Protein AF-A0A8J6JVV8-F1 (afdb_monomer_lite)

Structure (mmCIF, N/CA/C/O backbone):
data_AF-A0A8J6JVV8-F1
#
_entry.id   AF-A0A8J6JVV8-F1
#
loop_
_atom_site.group_PDB
_atom_site.id
_atom_site.type_symbol
_atom_site.label_atom_id
_atom_site.label_alt_id
_atom_site.label_comp_id
_atom_site.label_asym_id
_atom_site.label_entity_id
_atom_site.label_seq_id
_atom_site.pdbx_PDB_ins_code
_atom_site.Cartn_x
_atom_site.Cartn_y
_atom_site.Cartn_z
_atom_site.occupancy
_atom_site.B_iso_or_equiv
_atom_site.auth_seq_id
_atom_site.auth_comp_id
_atom_site.auth_asym_id
_atom_site.auth_atom_id
_atom_site.pdbx_PDB_model_num
ATOM 1 N N . MET A 1 1 ? -15.673 11.334 34.052 1.00 40.97 1 MET A N 1
ATOM 2 C CA . MET A 1 1 ? -16.508 11.032 32.865 1.00 40.97 1 MET A CA 1
ATOM 3 C C . MET A 1 1 ? -16.010 11.870 31.682 1.00 40.97 1 MET A C 1
ATOM 5 O O . MET A 1 1 ? -16.555 12.925 31.421 1.00 40.97 1 MET A O 1
ATOM 9 N N . ALA A 1 2 ? -14.926 11.461 31.012 1.00 46.28 2 ALA A N 1
ATOM 10 C CA . ALA A 1 2 ? -14.355 12.196 29.862 1.00 46.28 2 ALA A CA 1
ATOM 11 C C . ALA A 1 2 ? -13.965 11.279 28.679 1.00 46.28 2 ALA A C 1
ATOM 13 O O . ALA A 1 2 ? -13.495 11.740 27.645 1.00 46.28 2 ALA A O 1
ATOM 14 N N . SER A 1 3 ? -14.183 9.964 28.799 1.00 57.06 3 SER A N 1
ATOM 15 C CA . SER A 1 3 ? -13.654 8.968 27.852 1.00 57.06 3 SER A CA 1
ATOM 16 C C . SER A 1 3 ? -14.538 8.749 26.604 1.00 57.06 3 SER A C 1
ATOM 18 O O . SER A 1 3 ? -14.049 8.333 25.557 1.00 57.06 3 SER A O 1
ATOM 20 N N . GLY A 1 4 ? -15.832 9.096 26.659 1.00 60.12 4 GLY A N 1
ATOM 21 C CA . GLY A 1 4 ? -16.781 8.803 25.571 1.00 60.12 4 GLY A CA 1
ATOM 22 C C . GLY A 1 4 ? -16.658 9.687 24.319 1.00 60.12 4 GLY A C 1
ATOM 23 O O . GLY A 1 4 ? -17.025 9.247 23.230 1.00 60.12 4 GLY A O 1
ATOM 24 N N . GLY A 1 5 ? -16.149 10.919 24.454 1.00 64.81 5 GLY A N 1
ATOM 25 C CA . GLY A 1 5 ? -15.989 11.861 23.335 1.00 64.81 5 GLY A CA 1
ATOM 26 C C . GLY A 1 5 ? -14.771 11.546 22.464 1.00 64.81 5 GLY A C 1
ATOM 27 O O . GLY A 1 5 ? -14.897 11.402 21.250 1.00 64.81 5 GLY A O 1
ATOM 28 N N . CYS A 1 6 ? -13.612 11.337 23.094 1.00 69.69 6 CYS A N 1
ATOM 29 C CA . CYS A 1 6 ? -12.349 11.019 22.416 1.00 69.69 6 CYS A CA 1
ATOM 30 C C . CYS A 1 6 ? -12.462 9.763 21.530 1.00 69.69 6 CYS A C 1
ATOM 32 O O . CYS A 1 6 ? -12.059 9.762 20.368 1.00 69.69 6 CYS A O 1
ATOM 34 N N . MET A 1 7 ? -13.131 8.718 22.026 1.00 71.25 7 MET A N 1
ATOM 35 C CA . MET A 1 7 ? -13.300 7.461 21.291 1.00 71.25 7 MET A CA 1
ATOM 36 C C . MET A 1 7 ? -14.216 7.583 20.057 1.00 71.25 7 MET A C 1
ATOM 38 O O . MET A 1 7 ? -14.077 6.811 19.107 1.00 71.25 7 MET A O 1
ATOM 42 N N . LYS A 1 8 ? -15.144 8.552 20.041 1.00 72.19 8 LYS A N 1
ATOM 43 C CA . LYS A 1 8 ? -15.976 8.855 18.862 1.00 72.19 8 LYS A CA 1
ATOM 44 C C . LYS A 1 8 ? -15.192 9.619 17.797 1.00 72.19 8 LYS A C 1
ATOM 46 O O . LYS A 1 8 ? -15.322 9.289 16.622 1.00 72.19 8 LYS A O 1
ATOM 51 N N . VAL A 1 9 ? -14.360 10.580 18.207 1.00 79.44 9 VAL A N 1
ATOM 52 C CA . VAL A 1 9 ? -13.503 11.357 17.295 1.00 79.44 9 VAL A CA 1
ATOM 53 C C . VAL A 1 9 ? -12.524 10.438 16.567 1.00 79.44 9 VAL A C 1
ATOM 55 O O . VAL A 1 9 ? -12.452 10.474 15.342 1.00 79.44 9 VAL A O 1
ATOM 58 N N . ILE A 1 10 ? -11.849 9.545 17.299 1.00 76.19 10 ILE A N 1
ATOM 59 C CA . ILE A 1 10 ? -10.891 8.592 16.718 1.00 76.19 10 ILE A CA 1
ATOM 60 C C . ILE A 1 10 ? -11.572 7.676 15.691 1.00 76.19 10 ILE A C 1
ATOM 62 O O . ILE A 1 10 ? -11.032 7.460 14.612 1.00 76.19 10 ILE A O 1
ATOM 66 N N . LYS A 1 11 ? -12.784 7.178 15.973 1.00 74.12 11 LYS A N 1
ATOM 67 C CA . LYS A 1 11 ? -13.538 6.350 15.014 1.00 74.12 11 LYS A CA 1
ATOM 68 C C . LYS A 1 11 ? -13.881 7.083 13.727 1.00 74.12 11 LYS A C 1
ATOM 70 O O . LYS A 1 11 ? -13.709 6.521 12.652 1.00 74.12 11 LYS A O 1
ATOM 75 N N . TYR A 1 12 ? -14.373 8.314 13.841 1.00 80.62 12 TYR A N 1
ATOM 76 C CA . TYR A 1 12 ? -14.721 9.123 12.675 1.00 80.62 12 TYR A CA 1
ATOM 77 C C . TYR A 1 12 ? -13.489 9.430 11.824 1.00 80.62 12 TYR A C 1
ATOM 79 O O . TYR A 1 12 ? -13.537 9.333 10.601 1.00 80.62 12 TYR A O 1
ATOM 87 N N . PHE A 1 13 ? -12.370 9.731 12.480 1.00 82.81 13 PHE A N 1
ATOM 88 C CA . PHE A 1 13 ? -11.097 9.978 11.820 1.00 82.81 13 PHE A CA 1
ATOM 89 C C . PHE A 1 13 ? -10.572 8.727 11.096 1.00 82.81 13 PHE A C 1
ATOM 91 O O . PHE A 1 13 ? -10.191 8.813 9.934 1.00 82.81 13 PHE A O 1
ATOM 98 N N . LEU A 1 14 ? -10.625 7.551 11.736 1.00 78.94 14 LEU A N 1
ATOM 99 C CA . LEU A 1 14 ? -10.243 6.271 11.122 1.00 78.94 14 LEU A CA 1
ATOM 100 C C . LEU A 1 14 ? -11.122 5.916 9.916 1.00 78.94 14 LEU A C 1
ATOM 102 O O . LEU A 1 14 ? -10.608 5.477 8.889 1.00 78.94 14 LEU A O 1
ATOM 106 N N . PHE A 1 15 ? -12.435 6.133 10.020 1.00 81.62 15 PHE A N 1
ATOM 107 C CA . PHE A 1 15 ? -13.362 5.917 8.911 1.00 81.62 15 PHE A CA 1
ATOM 108 C C . PHE A 1 15 ? -13.040 6.831 7.721 1.00 81.62 15 PHE A C 1
ATOM 110 O O . PHE A 1 15 ? -12.951 6.357 6.590 1.00 81.62 15 PHE A O 1
ATOM 117 N N . LEU A 1 16 ? -12.797 8.119 7.982 1.00 86.50 16 LEU A N 1
ATOM 118 C CA . LEU A 1 16 ? -12.428 9.093 6.956 1.00 86.50 16 LEU A CA 1
ATOM 119 C C . LEU A 1 16 ? -11.106 8.726 6.266 1.00 86.50 16 LEU A C 1
ATOM 121 O O . LEU A 1 16 ? -11.023 8.775 5.041 1.00 86.50 16 LEU A O 1
ATOM 125 N N . PHE A 1 17 ? -10.088 8.327 7.031 1.00 84.31 17 PHE A N 1
ATOM 126 C CA . PHE A 1 17 ? -8.800 7.913 6.471 1.00 84.31 17 PHE A CA 1
ATOM 127 C C . PHE A 1 17 ? -8.920 6.657 5.603 1.00 84.31 17 PHE A C 1
ATOM 129 O O . PHE A 1 17 ? -8.394 6.648 4.493 1.00 84.31 17 PHE A O 1
ATOM 136 N N . ASN A 1 18 ? -9.643 5.624 6.051 1.00 84.44 18 ASN A N 1
ATOM 137 C CA . ASN A 1 18 ? -9.868 4.419 5.240 1.00 84.44 18 ASN A CA 1
ATOM 138 C C . ASN A 1 18 ? -10.638 4.720 3.949 1.00 84.44 18 ASN A C 1
ATOM 140 O O . ASN A 1 18 ? -10.293 4.187 2.896 1.00 84.44 18 ASN A O 1
ATOM 144 N N . LEU A 1 19 ? -11.633 5.610 4.008 1.00 88.25 19 LEU A N 1
ATOM 145 C CA . LEU A 1 19 ? -12.362 6.058 2.822 1.00 88.25 19 LEU A CA 1
ATOM 146 C C . LEU A 1 19 ? -11.436 6.788 1.838 1.00 88.25 19 LEU A C 1
ATOM 148 O O . LEU A 1 19 ? -11.495 6.556 0.633 1.00 88.25 19 LEU A O 1
ATOM 152 N N . LEU A 1 20 ? -10.551 7.645 2.346 1.00 89.88 20 LEU A N 1
ATOM 153 C CA . LEU A 1 20 ? -9.589 8.372 1.525 1.00 89.88 20 LEU A CA 1
ATOM 154 C C . LEU A 1 20 ? -8.582 7.418 0.862 1.00 89.88 20 LEU A C 1
ATOM 156 O O . LEU A 1 20 ? -8.329 7.539 -0.335 1.00 89.88 20 LEU A O 1
ATOM 160 N N . PHE A 1 21 ? -8.078 6.416 1.590 1.00 86.75 21 PHE A N 1
ATOM 161 C CA . PHE A 1 21 ? -7.229 5.364 1.017 1.00 86.75 21 PHE A CA 1
ATOM 162 C C . PHE A 1 21 ? -7.949 4.531 -0.043 1.00 86.75 21 PHE A C 1
ATOM 164 O O . PHE A 1 21 ? -7.348 4.210 -1.066 1.00 86.75 21 PHE A O 1
ATOM 171 N N . PHE A 1 22 ? -9.229 4.219 0.162 1.00 90.75 22 PHE A N 1
ATOM 172 C CA . PHE A 1 22 ? -10.044 3.531 -0.835 1.00 90.75 22 PHE A CA 1
ATOM 173 C C . PHE A 1 22 ? -10.138 4.336 -2.140 1.00 90.75 22 PHE A C 1
ATOM 175 O O . PHE A 1 22 ? -9.874 3.796 -3.214 1.00 90.75 22 PHE A O 1
ATOM 182 N N . VAL A 1 23 ? -10.438 5.638 -2.050 1.00 93.69 23 VAL A N 1
ATOM 183 C CA . VAL A 1 23 ? -10.523 6.529 -3.220 1.00 93.69 23 VAL A CA 1
ATOM 184 C C . VAL A 1 23 ? -9.172 6.641 -3.928 1.00 93.69 23 VAL A C 1
ATOM 186 O O . VAL A 1 23 ? -9.112 6.515 -5.150 1.00 93.69 23 VAL A O 1
ATOM 189 N N . ILE A 1 24 ? -8.077 6.820 -3.183 1.00 91.31 24 ILE A N 1
ATOM 190 C CA . ILE A 1 24 ? -6.725 6.866 -3.761 1.00 91.31 24 ILE A CA 1
ATOM 191 C C . ILE A 1 24 ?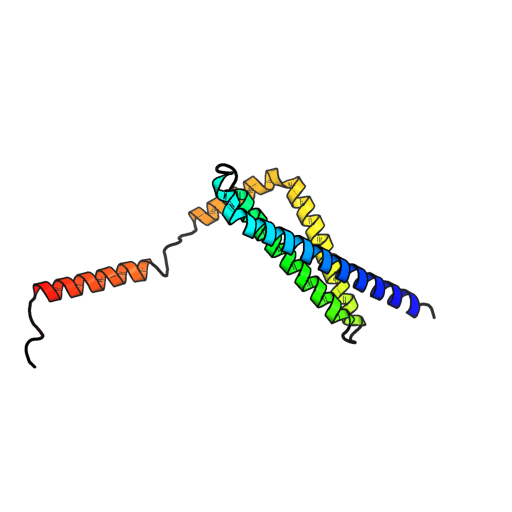 -6.386 5.543 -4.459 1.00 91.31 24 ILE A C 1
ATOM 193 O O . ILE A 1 24 ? -5.902 5.559 -5.588 1.00 91.31 24 ILE A O 1
ATOM 197 N N . GLY A 1 25 ? -6.670 4.402 -3.825 1.00 92.38 25 GLY A N 1
ATOM 198 C CA . GLY A 1 25 ? -6.454 3.077 -4.409 1.00 92.38 25 GLY A CA 1
ATOM 199 C C . GLY A 1 25 ? -7.225 2.886 -5.716 1.00 92.38 25 GLY A C 1
ATOM 200 O O . GLY A 1 25 ? -6.651 2.420 -6.698 1.00 92.38 25 GLY A O 1
ATOM 201 N N . ALA A 1 26 ? -8.484 3.331 -5.766 1.00 94.88 26 ALA A N 1
ATOM 202 C CA . ALA A 1 26 ? -9.307 3.287 -6.973 1.00 94.88 26 ALA A CA 1
ATOM 203 C C . ALA A 1 26 ? -8.744 4.168 -8.104 1.00 94.88 26 ALA A C 1
ATOM 205 O O . ALA A 1 26 ? -8.698 3.729 -9.252 1.00 94.88 26 ALA A O 1
ATOM 206 N N . VAL A 1 27 ? -8.261 5.378 -7.793 1.00 95.62 27 VAL A N 1
ATOM 207 C CA . VAL A 1 27 ? -7.613 6.266 -8.778 1.00 95.62 27 VAL A CA 1
ATOM 208 C C . VAL A 1 27 ? -6.319 5.648 -9.311 1.00 95.62 27 VAL A C 1
ATOM 210 O O . VAL A 1 27 ? -6.103 5.630 -10.521 1.00 95.62 27 VAL A O 1
ATOM 213 N N . ILE A 1 28 ? -5.473 5.105 -8.430 1.00 92.81 28 ILE A N 1
ATOM 214 C CA . ILE A 1 28 ? -4.212 4.450 -8.810 1.00 92.81 28 ILE A CA 1
ATOM 215 C C . ILE A 1 28 ? -4.478 3.224 -9.686 1.00 92.81 28 ILE A C 1
ATOM 217 O O . ILE A 1 28 ? -3.819 3.049 -10.711 1.00 92.81 28 ILE A O 1
ATOM 221 N N . LEU A 1 29 ? -5.454 2.392 -9.315 1.00 93.62 29 LEU A N 1
ATOM 222 C CA . LEU A 1 29 ? -5.857 1.227 -10.097 1.00 93.62 29 LEU A CA 1
ATOM 223 C C . LEU A 1 29 ? -6.403 1.647 -11.463 1.00 93.62 29 LEU A C 1
ATOM 225 O O . LEU A 1 29 ? -5.975 1.102 -12.477 1.00 93.62 29 LEU A O 1
ATOM 229 N N . GLY A 1 30 ? -7.289 2.645 -11.503 1.00 93.69 30 GLY A N 1
ATOM 230 C CA . GLY A 1 30 ? -7.831 3.194 -12.743 1.00 93.69 30 GLY A CA 1
ATOM 231 C C . GLY A 1 30 ? -6.735 3.725 -13.664 1.00 93.69 30 GLY A C 1
ATOM 232 O O . GLY A 1 30 ? -6.725 3.401 -14.848 1.00 93.69 30 GLY A O 1
ATOM 233 N N . PHE A 1 31 ? -5.755 4.451 -13.120 1.00 90.56 31 PHE A N 1
ATOM 234 C CA . PHE A 1 31 ? -4.595 4.916 -13.879 1.00 90.56 31 PHE A CA 1
ATOM 235 C C . PHE A 1 31 ? -3.713 3.754 -14.357 1.00 90.56 31 PHE A C 1
ATOM 237 O O . PHE A 1 31 ? -3.292 3.727 -15.509 1.00 90.56 31 PHE A O 1
ATOM 244 N N . GLY A 1 32 ? -3.464 2.755 -13.507 1.00 89.69 32 GLY A N 1
ATOM 245 C CA . GLY A 1 32 ? -2.695 1.562 -13.861 1.00 89.69 32 GLY A CA 1
ATOM 246 C C . GLY A 1 32 ? -3.328 0.770 -15.009 1.00 89.69 32 GLY A C 1
ATOM 247 O O . GLY A 1 32 ? -2.615 0.365 -15.932 1.00 89.69 32 GLY A O 1
ATOM 248 N N . VAL A 1 33 ? -4.655 0.604 -14.972 1.00 90.50 33 VAL A N 1
ATOM 249 C CA . VAL A 1 33 ? -5.454 -0.045 -16.022 1.00 90.50 33 VAL A CA 1
ATOM 250 C C . VAL A 1 33 ? -5.503 0.811 -17.282 1.00 90.50 33 VAL A C 1
ATOM 252 O O . VAL A 1 33 ? -5.259 0.276 -18.358 1.00 90.50 33 VAL A O 1
ATOM 255 N N . TRP A 1 34 ? -5.743 2.122 -17.167 1.00 88.81 34 TRP A N 1
ATOM 256 C CA . TRP A 1 34 ? -5.709 3.052 -18.302 1.00 88.81 34 TRP A CA 1
ATOM 257 C C . TRP A 1 34 ? -4.396 2.915 -19.057 1.00 88.81 34 TRP A C 1
ATOM 259 O O . TRP A 1 34 ? -4.376 2.633 -20.251 1.00 88.81 34 TRP A O 1
ATOM 269 N N . VAL A 1 35 ? -3.288 3.018 -18.321 1.00 84.25 35 VAL A N 1
ATOM 270 C CA . VAL A 1 35 ? -1.953 2.876 -18.878 1.00 84.25 35 VAL A CA 1
ATOM 271 C C . VAL A 1 35 ? -1.783 1.491 -19.502 1.00 84.25 35 VAL A C 1
ATOM 273 O O . VAL A 1 35 ? -1.216 1.425 -20.578 1.00 84.25 35 VAL A O 1
ATOM 276 N N . LEU A 1 36 ? -2.263 0.398 -18.893 1.00 81.88 36 LEU A N 1
ATOM 277 C CA . LEU A 1 36 ? -2.172 -0.955 -19.467 1.00 81.88 36 LEU A CA 1
ATOM 278 C C . LEU A 1 36 ? -2.938 -1.094 -20.795 1.00 81.88 36 LEU A C 1
ATOM 280 O O . LEU A 1 36 ? -2.419 -1.716 -21.721 1.00 81.88 36 LEU A O 1
ATOM 284 N N . VAL A 1 37 ? -4.129 -0.501 -20.894 1.00 81.69 37 VAL A N 1
ATOM 285 C CA . VAL A 1 37 ? -4.983 -0.539 -22.091 1.00 81.69 37 VAL A CA 1
ATOM 286 C C . VAL A 1 37 ? -4.372 0.294 -23.221 1.00 81.69 37 VAL A C 1
ATOM 288 O O . VAL A 1 37 ? -4.209 -0.217 -24.328 1.00 81.69 37 VAL A O 1
ATOM 291 N N . ASP A 1 38 ? -3.938 1.526 -22.936 1.00 77.62 38 ASP A N 1
ATOM 292 C CA . ASP A 1 38 ? -3.321 2.433 -23.920 1.00 77.62 38 ASP A CA 1
ATOM 293 C C . ASP A 1 38 ? -2.007 1.866 -24.502 1.00 77.62 38 ASP A C 1
ATOM 295 O O . ASP A 1 38 ? -1.634 2.142 -25.645 1.00 77.62 38 ASP A O 1
ATOM 299 N N . LYS A 1 39 ? -1.306 0.988 -23.762 1.00 62.25 39 LYS A N 1
ATOM 300 C CA . LYS A 1 39 ? -0.070 0.335 -24.244 1.00 62.25 39 LYS A CA 1
ATOM 301 C C . LYS A 1 39 ? -0.294 -0.540 -25.473 1.00 62.25 39 LYS A C 1
ATOM 303 O O . LYS A 1 39 ? 0.646 -0.687 -26.247 1.00 62.25 39 LYS A O 1
ATOM 308 N N . THR A 1 40 ? -1.492 -1.092 -25.684 1.00 57.66 40 THR A N 1
ATOM 309 C CA . THR A 1 40 ? -1.778 -1.865 -26.911 1.00 57.66 40 THR A CA 1
ATOM 310 C C . THR A 1 40 ? -1.598 -1.023 -28.181 1.00 57.66 40 THR A C 1
ATOM 312 O O . THR A 1 40 ? -1.210 -1.564 -29.213 1.00 57.66 40 THR A O 1
ATOM 315 N N . SER A 1 41 ? -1.740 0.302 -28.074 1.00 56.78 41 SER A N 1
ATOM 316 C CA . SER A 1 41 ? -1.509 1.275 -29.148 1.00 56.78 41 SER A CA 1
ATOM 317 C C . SER A 1 41 ? -0.125 1.947 -29.059 1.00 56.78 41 SER A C 1
ATOM 319 O O . SER A 1 41 ? 0.490 2.248 -30.080 1.00 56.78 41 SER A O 1
ATOM 321 N N . PHE A 1 42 ? 0.403 2.160 -27.845 1.00 48.66 42 PHE A N 1
ATOM 322 C CA . PHE A 1 42 ? 1.662 2.889 -27.597 1.00 48.66 42 PHE A CA 1
ATOM 323 C C . PHE A 1 42 ? 2.952 2.053 -27.744 1.00 48.66 42 PHE A C 1
ATOM 325 O O . PHE A 1 42 ? 4.033 2.622 -27.926 1.00 48.66 42 PHE A O 1
ATOM 332 N N . VAL A 1 43 ? 2.871 0.716 -27.679 1.00 51.34 43 VAL A N 1
ATOM 333 C CA . VAL A 1 43 ? 4.031 -0.196 -27.831 1.00 51.34 43 VAL A CA 1
ATOM 334 C C . VAL A 1 43 ? 4.690 -0.074 -29.212 1.00 51.34 43 VAL A C 1
ATOM 336 O O . VAL A 1 43 ? 5.890 -0.307 -29.332 1.00 51.34 43 VAL A O 1
ATOM 339 N N . ALA A 1 44 ? 3.961 0.394 -30.228 1.00 52.12 44 ALA A N 1
ATOM 340 C CA . ALA A 1 44 ? 4.508 0.647 -31.560 1.00 52.12 44 ALA A CA 1
ATOM 341 C C . ALA A 1 44 ? 5.422 1.892 -31.644 1.00 52.12 44 ALA A C 1
ATOM 343 O O . ALA A 1 44 ? 6.200 2.004 -32.586 1.00 52.12 44 ALA A O 1
ATOM 344 N N . ILE A 1 45 ? 5.349 2.825 -30.682 1.00 52.97 45 ILE A N 1
ATOM 345 C CA . ILE A 1 45 ? 6.000 4.149 -30.786 1.00 52.97 45 ILE A CA 1
ATOM 346 C C . ILE A 1 45 ? 7.234 4.275 -29.868 1.00 52.97 45 ILE A C 1
ATOM 348 O O . ILE A 1 45 ? 8.167 5.011 -30.180 1.00 52.97 45 ILE A O 1
ATOM 352 N N . LEU A 1 46 ? 7.302 3.530 -28.757 1.00 52.97 46 LEU A N 1
ATOM 353 C CA . LEU A 1 46 ? 8.396 3.610 -27.771 1.00 52.97 46 LEU A CA 1
ATOM 354 C C . LEU A 1 46 ? 9.224 2.314 -27.727 1.00 52.97 46 LEU A C 1
ATOM 356 O O . LEU A 1 46 ? 9.132 1.519 -26.792 1.00 52.97 46 LEU A O 1
ATOM 360 N N . HIS A 1 47 ? 10.076 2.124 -28.736 1.00 50.72 47 HIS A N 1
ATOM 361 C CA . HIS A 1 47 ? 10.916 0.930 -28.925 1.00 50.72 47 HIS A CA 1
ATOM 362 C C . HIS A 1 47 ? 12.102 0.804 -27.932 1.00 50.72 47 HIS A C 1
ATOM 364 O O . HIS A 1 47 ? 12.849 -0.163 -28.002 1.00 50.72 47 HIS A O 1
ATOM 370 N N . ASN A 1 48 ? 12.303 1.754 -27.002 1.00 49.09 48 ASN A N 1
ATOM 371 C CA . ASN A 1 48 ? 13.530 1.819 -26.181 1.00 49.09 48 ASN A CA 1
ATOM 372 C C . ASN A 1 48 ? 13.318 1.928 -24.654 1.00 49.09 48 ASN A C 1
ATOM 374 O O . ASN A 1 48 ? 14.271 2.113 -23.901 1.00 49.09 48 ASN A O 1
ATOM 378 N N . SER A 1 49 ? 12.081 1.841 -24.151 1.00 53.97 49 SER A N 1
ATOM 379 C CA . SER A 1 49 ? 11.789 1.908 -22.696 1.00 53.97 49 SER A CA 1
ATOM 380 C C . SER A 1 49 ? 10.680 0.949 -22.245 1.00 53.97 49 SER A C 1
ATOM 382 O O . SER A 1 49 ? 10.182 1.014 -21.118 1.00 53.97 49 SER A O 1
ATOM 384 N N . SER A 1 50 ? 10.303 0.031 -23.131 1.00 57.44 50 SER A N 1
ATOM 385 C CA . SER A 1 50 ? 9.143 -0.855 -23.027 1.00 57.44 50 SER A CA 1
ATOM 386 C C . SER A 1 50 ? 9.229 -1.764 -21.794 1.00 57.44 50 SER A C 1
ATOM 388 O O . SER A 1 50 ? 8.232 -1.954 -21.093 1.00 57.44 50 SER A O 1
ATOM 390 N N . SER A 1 51 ? 10.445 -2.208 -21.451 1.00 62.31 51 SER A N 1
ATOM 391 C CA . SER A 1 51 ? 10.698 -3.133 -20.342 1.00 62.31 51 SER A CA 1
ATOM 392 C C . SER A 1 51 ? 10.642 -2.517 -18.935 1.00 62.31 51 SER A C 1
ATOM 394 O O . SER A 1 51 ? 10.786 -3.231 -17.951 1.00 62.31 51 SER A O 1
ATOM 396 N N . TYR A 1 52 ? 10.390 -1.223 -18.773 1.00 68.25 52 TYR A N 1
ATOM 397 C CA . TYR A 1 52 ? 10.175 -0.644 -17.434 1.00 68.25 52 TYR A CA 1
ATOM 398 C C . TYR A 1 52 ? 8.724 -0.203 -17.236 1.00 68.25 52 TYR A C 1
ATOM 400 O O . TYR A 1 52 ? 8.193 -0.247 -16.127 1.00 68.25 52 TYR A O 1
ATOM 408 N N . LEU A 1 53 ? 8.044 0.138 -18.333 1.00 71.19 53 LEU A N 1
ATOM 409 C CA . LEU A 1 53 ? 6.653 0.578 -18.325 1.00 71.19 53 LEU A CA 1
ATOM 410 C C . LEU A 1 53 ? 5.658 -0.573 -18.096 1.00 71.19 53 LEU A C 1
ATOM 412 O O . LEU A 1 53 ? 4.609 -0.352 -17.487 1.00 71.19 53 LEU A O 1
ATOM 416 N N . TRP A 1 54 ? 5.946 -1.794 -18.565 1.00 72.06 54 TRP A N 1
ATOM 417 C CA . TRP A 1 54 ? 5.139 -2.988 -18.251 1.00 72.06 54 TRP A CA 1
ATOM 418 C C . TRP A 1 54 ? 5.217 -3.337 -16.758 1.00 72.06 54 TRP A C 1
ATOM 420 O O . TRP A 1 54 ? 4.181 -3.352 -16.094 1.00 72.06 54 TRP A O 1
ATOM 430 N N . ILE A 1 55 ? 6.433 -3.478 -16.213 1.00 79.25 55 ILE A N 1
ATOM 431 C CA . ILE A 1 55 ? 6.684 -3.707 -14.783 1.00 79.25 55 ILE A CA 1
ATOM 432 C C . ILE A 1 55 ? 6.001 -2.624 -13.936 1.00 79.25 55 ILE A C 1
ATOM 434 O O . ILE A 1 55 ? 5.289 -2.939 -12.985 1.00 79.25 55 ILE A O 1
ATOM 438 N N . GLY A 1 56 ? 6.138 -1.350 -14.322 1.00 82.00 56 GLY A N 1
ATOM 439 C CA . GLY A 1 56 ? 5.550 -0.226 -13.595 1.00 82.00 56 GLY A CA 1
ATOM 440 C C . GLY A 1 56 ? 4.021 -0.266 -13.546 1.00 82.00 56 GLY A C 1
ATOM 441 O O . GLY A 1 56 ? 3.448 -0.045 -12.482 1.00 82.00 56 GLY A O 1
ATOM 442 N N . SER A 1 57 ? 3.352 -0.597 -14.661 1.00 84.88 57 SER A N 1
ATOM 443 C CA . SER A 1 57 ? 1.883 -0.735 -14.692 1.00 84.88 57 SER A CA 1
ATOM 444 C C . SER A 1 57 ? 1.395 -1.874 -13.815 1.00 84.88 57 SER A C 1
ATOM 446 O O . SER A 1 57 ? 0.436 -1.689 -13.076 1.00 84.88 57 SER A O 1
ATOM 448 N N . TYR A 1 58 ? 2.029 -3.046 -13.901 1.00 85.88 58 TYR A N 1
ATOM 449 C CA . TYR A 1 58 ? 1.609 -4.201 -13.109 1.00 85.88 58 TYR A CA 1
ATOM 450 C C . TYR A 1 58 ? 1.756 -3.925 -11.612 1.00 85.88 58 TYR A C 1
ATOM 452 O O . TYR A 1 58 ? 0.845 -4.227 -10.841 1.00 85.88 58 TYR A O 1
ATOM 460 N N . ILE A 1 59 ? 2.848 -3.271 -11.207 1.00 88.50 59 ILE A N 1
ATOM 461 C CA . ILE A 1 59 ? 3.043 -2.825 -9.823 1.00 88.50 59 ILE A CA 1
ATOM 462 C C . ILE A 1 59 ? 1.967 -1.807 -9.420 1.00 88.50 59 ILE A C 1
ATOM 464 O O . ILE A 1 59 ? 1.355 -1.975 -8.370 1.00 88.50 59 ILE A O 1
ATOM 468 N N . LEU A 1 60 ? 1.681 -0.796 -10.251 1.00 87.94 60 LEU A N 1
ATOM 469 C CA . LEU A 1 60 ? 0.625 0.195 -9.992 1.00 87.94 60 LEU A CA 1
ATOM 470 C C . LEU A 1 60 ? -0.753 -0.453 -9.803 1.00 87.94 60 LEU A C 1
ATOM 472 O O . LEU A 1 60 ? -1.446 -0.131 -8.842 1.00 87.94 60 LEU A O 1
ATOM 476 N N . ILE A 1 61 ? -1.129 -1.389 -10.677 1.00 92.06 61 ILE A N 1
ATOM 477 C CA . ILE A 1 61 ? -2.402 -2.119 -10.585 1.00 92.06 61 ILE A CA 1
ATOM 478 C C . ILE A 1 61 ? -2.443 -2.956 -9.307 1.00 92.06 61 ILE A C 1
ATOM 480 O O . ILE A 1 61 ? -3.436 -2.920 -8.585 1.00 92.06 61 ILE A O 1
ATOM 484 N N . THR A 1 62 ? -1.362 -3.679 -9.005 1.00 91.25 62 THR A N 1
ATOM 485 C CA . THR A 1 62 ? -1.290 -4.569 -7.839 1.00 91.25 62 THR A CA 1
ATOM 486 C C . THR A 1 62 ? -1.399 -3.773 -6.543 1.00 91.25 62 THR A C 1
ATOM 488 O O . THR A 1 62 ? -2.226 -4.084 -5.689 1.00 91.25 62 THR A O 1
ATOM 491 N N . VAL A 1 63 ? -0.610 -2.705 -6.414 1.00 90.06 63 VAL A N 1
ATOM 492 C CA . VAL A 1 63 ? -0.633 -1.827 -5.241 1.00 90.06 63 VAL A CA 1
ATOM 493 C C . VAL A 1 63 ? -1.995 -1.144 -5.118 1.00 90.06 63 VAL A C 1
ATOM 495 O O . VAL A 1 63 ? -2.596 -1.195 -4.049 1.00 90.06 63 VAL A O 1
ATOM 498 N N . GLY A 1 64 ? -2.530 -0.586 -6.209 1.00 91.31 64 GLY A N 1
ATOM 499 C CA . GLY A 1 64 ? -3.848 0.053 -6.219 1.00 91.31 64 GLY A CA 1
ATOM 500 C C . GLY A 1 64 ? -4.975 -0.895 -5.797 1.00 91.31 64 GLY A C 1
ATOM 501 O O . GLY A 1 64 ? -5.800 -0.529 -4.961 1.00 91.31 64 GLY A O 1
ATOM 502 N N . ALA A 1 65 ? -4.975 -2.135 -6.300 1.00 93.81 65 ALA A N 1
ATOM 503 C CA . ALA A 1 65 ? -5.968 -3.154 -5.954 1.00 93.81 65 ALA A CA 1
ATOM 504 C C . ALA A 1 65 ? -5.899 -3.539 -4.475 1.00 93.81 65 ALA A C 1
ATOM 506 O O . ALA A 1 65 ? -6.922 -3.556 -3.791 1.00 93.81 65 ALA A O 1
ATOM 507 N N . VAL A 1 66 ? -4.693 -3.802 -3.965 1.00 90.75 66 VAL A N 1
ATOM 508 C CA . VAL A 1 66 ? -4.479 -4.155 -2.557 1.00 90.75 66 VAL A CA 1
ATOM 509 C C . VAL A 1 66 ? -4.921 -3.012 -1.644 1.00 90.75 66 VAL A C 1
ATOM 511 O O . VAL A 1 66 ? -5.682 -3.243 -0.705 1.00 90.75 66 VAL A O 1
ATOM 514 N N . THR A 1 67 ? -4.524 -1.769 -1.934 1.00 88.56 67 THR A N 1
ATOM 515 C CA . THR A 1 67 ? -4.933 -0.598 -1.143 1.00 88.56 67 THR A CA 1
ATOM 516 C C . THR A 1 67 ? -6.449 -0.379 -1.184 1.00 88.56 67 THR A C 1
ATOM 518 O O . THR A 1 67 ? -7.046 -0.086 -0.148 1.00 88.56 67 THR A O 1
ATOM 521 N N . MET A 1 68 ? -7.094 -0.584 -2.339 1.00 91.25 68 MET A N 1
ATOM 522 C CA . MET A 1 68 ? -8.551 -0.492 -2.475 1.00 91.25 68 MET A CA 1
ATOM 523 C C . MET A 1 68 ? -9.271 -1.566 -1.642 1.00 91.25 68 MET A C 1
ATOM 525 O O . MET A 1 68 ? -10.200 -1.247 -0.902 1.00 91.25 68 MET A O 1
ATOM 529 N N . ILE A 1 69 ? -8.827 -2.827 -1.698 1.00 88.94 69 ILE A N 1
ATOM 530 C CA . ILE A 1 69 ? -9.421 -3.929 -0.920 1.00 88.94 69 ILE A CA 1
ATOM 531 C C . ILE A 1 69 ? -9.269 -3.676 0.585 1.00 88.94 69 ILE A C 1
ATOM 533 O O . ILE A 1 69 ? -10.237 -3.821 1.331 1.00 88.94 69 ILE A O 1
ATOM 537 N N . ILE A 1 70 ? -8.085 -3.250 1.032 1.00 85.69 70 ILE A N 1
ATOM 538 C CA . ILE A 1 70 ? -7.826 -2.933 2.444 1.00 85.69 70 ILE A CA 1
ATOM 539 C C . ILE A 1 70 ? -8.729 -1.785 2.918 1.00 85.69 70 ILE A C 1
ATOM 541 O O . ILE A 1 70 ? -9.342 -1.895 3.980 1.00 85.69 70 ILE A O 1
ATOM 545 N N . GLY A 1 71 ? -8.869 -0.717 2.124 1.00 86.19 71 GLY A N 1
ATOM 546 C CA . GLY A 1 71 ? -9.763 0.401 2.441 1.00 86.19 71 GLY A CA 1
ATOM 547 C C . GLY A 1 71 ? -11.230 -0.029 2.5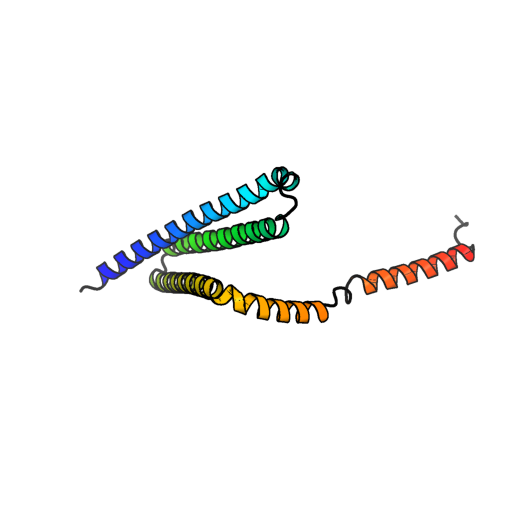48 1.00 86.19 71 GLY A C 1
ATOM 548 O O . GLY A 1 71 ? -11.917 0.338 3.501 1.00 86.19 71 GLY A O 1
ATOM 549 N N . PHE A 1 72 ? -11.696 -0.884 1.631 1.00 84.50 72 PHE A N 1
ATOM 550 C CA . PHE A 1 72 ? -13.061 -1.416 1.641 1.00 84.50 72 PHE A CA 1
ATOM 551 C C . PHE A 1 72 ? -13.337 -2.311 2.860 1.00 84.50 72 PHE A C 1
ATOM 553 O O . PHE A 1 72 ? -14.359 -2.149 3.529 1.00 84.50 72 PHE A O 1
ATOM 560 N N . LEU A 1 73 ? -12.400 -3.202 3.204 1.00 83.19 73 LEU A N 1
ATOM 561 C CA . LEU A 1 73 ? -12.465 -4.017 4.422 1.00 83.19 73 LEU A CA 1
ATOM 562 C C . LEU A 1 73 ? -12.457 -3.148 5.688 1.00 83.19 73 LEU A C 1
ATOM 564 O O . LEU A 1 73 ? -13.174 -3.450 6.641 1.00 83.19 73 LEU A O 1
ATOM 568 N N . GLY A 1 74 ? -11.713 -2.039 5.684 1.00 80.25 74 GLY A N 1
ATOM 569 C CA . GLY A 1 74 ? -11.730 -1.041 6.753 1.00 80.25 74 GLY A CA 1
ATOM 570 C C . GLY A 1 74 ? -13.099 -0.371 6.930 1.00 80.25 74 GLY A C 1
ATOM 571 O O . GLY A 1 74 ? -13.569 -0.215 8.060 1.00 80.25 74 GLY A O 1
ATOM 572 N N . CYS A 1 75 ? -13.776 -0.032 5.829 1.00 77.56 75 CYS A N 1
ATOM 573 C CA . CYS A 1 75 ? -15.132 0.522 5.850 1.00 77.56 75 CYS A CA 1
ATOM 574 C C . CYS A 1 75 ? -16.181 -0.505 6.310 1.00 77.56 75 CYS A C 1
ATOM 576 O O . CYS A 1 75 ? -16.988 -0.179 7.178 1.00 77.56 75 CYS A O 1
ATOM 578 N N . ILE A 1 76 ? -16.150 -1.744 5.796 1.00 78.25 76 ILE A N 1
ATOM 579 C CA . ILE A 1 76 ? -17.049 -2.832 6.243 1.00 78.25 76 ILE A CA 1
ATOM 580 C C . ILE A 1 76 ? -16.845 -3.112 7.726 1.00 78.25 76 ILE A C 1
ATOM 582 O O . ILE A 1 76 ? -17.805 -3.269 8.481 1.00 78.25 76 ILE A O 1
ATOM 586 N N . GLY A 1 77 ? -15.584 -3.145 8.149 1.00 74.38 77 GLY A N 1
ATOM 587 C CA . GLY A 1 77 ? -15.241 -3.300 9.541 1.00 74.38 77 GLY A CA 1
ATOM 588 C C . GLY A 1 77 ? -15.932 -2.248 10.396 1.00 74.38 77 GLY A C 1
ATOM 589 O O . GLY A 1 77 ? -16.575 -2.595 11.382 1.00 74.38 77 GLY A O 1
ATOM 590 N N . ALA A 1 78 ? -15.833 -0.971 10.010 1.00 70.50 78 ALA A N 1
ATOM 591 C CA . ALA A 1 78 ? -16.392 0.139 10.780 1.00 70.50 78 ALA A CA 1
ATOM 592 C C . ALA A 1 78 ? -17.917 0.035 10.982 1.00 70.50 78 ALA A C 1
ATOM 594 O O . ALA A 1 78 ? -18.428 0.561 11.974 1.00 70.50 78 ALA A O 1
ATOM 595 N N . VAL A 1 79 ? -18.622 -0.649 10.070 1.00 67.00 79 VAL A N 1
ATOM 596 C CA . VAL A 1 79 ? -20.076 -0.878 10.116 1.00 67.00 79 VAL A CA 1
ATOM 597 C C . VAL A 1 79 ? -20.453 -2.053 11.030 1.00 67.00 79 VAL A C 1
ATOM 599 O O . VAL A 1 79 ? -21.493 -1.994 11.682 1.00 67.00 79 VAL A O 1
ATOM 602 N N . ASN A 1 80 ? -19.615 -3.088 11.147 1.00 66.69 80 ASN A N 1
ATOM 603 C CA . ASN A 1 80 ? -19.892 -4.242 12.007 1.00 66.69 80 ASN A CA 1
ATOM 604 C C . ASN A 1 80 ? -19.620 -3.928 13.492 1.00 66.69 80 ASN A C 1
ATOM 606 O O . ASN A 1 80 ? -18.550 -3.464 13.885 1.00 66.69 80 ASN A O 1
ATOM 610 N N . GLU A 1 81 ? -20.605 -4.198 14.349 1.00 63.59 81 GLU A N 1
ATOM 611 C CA . GLU A 1 81 ? -20.725 -3.665 15.712 1.00 63.59 81 GLU A CA 1
ATOM 612 C C . GLU A 1 81 ? -19.794 -4.307 16.774 1.00 63.59 81 GLU A C 1
ATOM 614 O O . GLU A 1 81 ? -20.150 -4.452 17.936 1.00 63.59 81 GLU A O 1
ATOM 619 N N . VAL A 1 82 ? -18.546 -4.633 16.422 1.00 61.06 82 VAL A N 1
ATOM 620 C CA . VAL A 1 82 ? -17.466 -5.045 17.350 1.00 61.06 82 VAL A CA 1
ATOM 621 C C . VAL A 1 82 ? -16.411 -3.946 17.455 1.00 61.06 82 VAL A C 1
ATOM 623 O O . VAL A 1 82 ? -15.241 -4.069 17.093 1.00 61.06 82 VAL A O 1
ATOM 626 N N . ARG A 1 83 ? -16.860 -2.798 17.958 1.00 59.84 83 ARG A N 1
ATOM 627 C CA . ARG A 1 83 ? -16.199 -1.504 17.757 1.00 59.84 83 ARG A CA 1
ATOM 628 C C . ARG A 1 83 ? -14.828 -1.327 18.433 1.00 59.84 83 ARG A C 1
ATOM 630 O O . ARG A 1 83 ? -14.134 -0.368 18.107 1.00 59.84 83 ARG A O 1
ATOM 637 N N . CYS A 1 84 ? -14.474 -2.169 19.407 1.00 60.66 84 CYS A N 1
ATOM 638 C CA . CYS A 1 84 ? -13.191 -2.096 20.121 1.00 60.66 84 CYS A CA 1
ATOM 639 C C . CYS A 1 84 ? -12.102 -2.898 19.392 1.00 60.66 84 CYS A C 1
ATOM 641 O O . CYS A 1 84 ? -11.061 -2.350 19.034 1.00 60.66 84 CYS A O 1
ATOM 643 N N . LEU A 1 85 ? -12.392 -4.167 19.082 1.00 63.81 85 LEU A N 1
ATOM 644 C CA . LEU A 1 85 ? -11.486 -5.059 18.355 1.00 63.81 85 LEU A CA 1
ATOM 645 C C . LEU A 1 85 ? -11.169 -4.513 16.956 1.00 63.81 85 LEU A C 1
ATOM 647 O O . LEU A 1 85 ? -10.040 -4.581 16.477 1.00 63.81 85 LEU A O 1
ATOM 651 N N . LEU A 1 86 ? -12.171 -3.899 16.332 1.00 66.44 86 LEU A N 1
ATOM 652 C CA . LEU A 1 86 ? -12.050 -3.393 14.981 1.00 66.44 86 LEU A CA 1
ATOM 653 C C . LEU A 1 86 ? -11.313 -2.050 14.879 1.00 66.44 86 LEU A C 1
ATOM 655 O O . LEU A 1 86 ? -10.590 -1.807 13.914 1.00 66.44 86 LEU A O 1
ATOM 659 N N . GLY A 1 87 ? -11.440 -1.197 15.901 1.00 68.12 87 GLY A N 1
ATOM 660 C CA . GLY A 1 87 ? -10.619 0.008 16.016 1.00 68.12 87 GLY A CA 1
ATOM 661 C C . GLY A 1 87 ? -9.137 -0.344 16.153 1.00 68.12 87 GLY A C 1
ATOM 662 O O . GLY A 1 87 ? -8.306 0.250 15.475 1.00 68.12 87 GLY A O 1
ATOM 663 N N . LEU A 1 88 ? -8.814 -1.362 16.960 1.00 71.56 88 LEU A N 1
ATOM 664 C CA . LEU A 1 88 ? -7.443 -1.850 17.114 1.00 71.56 88 LEU A CA 1
ATOM 665 C C . LEU A 1 88 ? -6.886 -2.391 15.787 1.00 71.56 88 LEU A C 1
ATOM 667 O O . LEU A 1 88 ? -5.795 -2.005 15.378 1.00 71.56 88 LEU A O 1
ATOM 671 N N . TYR A 1 89 ? -7.665 -3.219 15.085 1.00 76.94 89 TYR A N 1
ATOM 672 C CA . TYR A 1 89 ? -7.309 -3.760 13.772 1.00 76.94 89 TYR A CA 1
ATOM 673 C C . TYR A 1 89 ? -7.039 -2.657 12.736 1.00 76.94 89 TYR A C 1
ATOM 675 O O . TYR A 1 89 ? -6.010 -2.674 12.062 1.00 76.94 89 TYR A O 1
ATOM 683 N N . SER A 1 90 ? -7.912 -1.646 12.662 1.00 76.12 90 SER A N 1
ATOM 684 C CA . SER A 1 90 ? -7.729 -0.515 11.747 1.00 76.12 90 SER A CA 1
ATOM 685 C C . SER A 1 90 ? -6.496 0.324 12.090 1.00 76.12 90 SER A C 1
ATOM 687 O O . SER A 1 90 ? -5.811 0.791 11.182 1.00 76.12 90 SER A O 1
ATOM 689 N N . THR A 1 91 ? -6.193 0.517 13.376 1.00 77.75 91 THR A N 1
ATOM 690 C CA . THR A 1 91 ? -4.985 1.234 13.808 1.00 77.75 91 THR A CA 1
ATOM 691 C C . THR A 1 91 ? -3.719 0.462 13.438 1.00 77.75 91 THR A C 1
ATOM 693 O O . THR A 1 91 ? -2.773 1.058 12.929 1.00 77.75 91 THR A O 1
ATOM 696 N N . PHE A 1 92 ? -3.700 -0.861 13.625 1.00 82.19 92 PHE A N 1
ATOM 697 C CA . PHE A 1 92 ? -2.577 -1.703 13.200 1.00 82.19 92 PHE A CA 1
ATOM 698 C C . PHE A 1 92 ? -2.364 -1.663 11.682 1.00 82.19 92 PHE A C 1
ATOM 700 O O . PHE A 1 92 ? -1.228 -1.527 11.234 1.00 82.19 92 PHE A O 1
ATOM 707 N N . LEU A 1 93 ? -3.436 -1.710 10.886 1.00 76.31 93 LEU A N 1
ATOM 708 C CA . LEU A 1 93 ? -3.342 -1.569 9.430 1.00 76.31 93 LEU A CA 1
ATOM 709 C C . LEU A 1 93 ? -2.792 -0.203 9.008 1.00 76.31 93 LEU A C 1
ATOM 711 O O . LEU A 1 93 ? -1.938 -0.137 8.127 1.00 76.31 93 LEU A O 1
ATOM 715 N N . LEU A 1 94 ? -3.225 0.878 9.661 1.00 80.81 94 LEU A N 1
ATOM 716 C CA . LEU A 1 94 ? -2.699 2.218 9.402 1.00 80.81 94 LEU A CA 1
ATOM 717 C C . LEU A 1 94 ? -1.199 2.308 9.730 1.00 80.81 94 LEU A C 1
ATOM 719 O O . LEU A 1 94 ? -0.435 2.884 8.958 1.00 80.81 94 LEU A O 1
ATOM 723 N N . LEU A 1 95 ? -0.756 1.685 10.827 1.00 84.50 95 LEU A N 1
ATOM 724 C CA . LEU A 1 95 ? 0.667 1.591 11.171 1.00 84.50 95 LEU A CA 1
ATOM 725 C C . LEU A 1 95 ? 1.467 0.804 10.125 1.00 84.50 95 LEU A C 1
ATOM 727 O O . LEU A 1 95 ? 2.555 1.235 9.753 1.00 84.50 95 LEU A O 1
ATOM 731 N N . ILE A 1 96 ? 0.926 -0.303 9.606 1.00 86.12 96 ILE A N 1
ATOM 732 C CA . ILE A 1 96 ? 1.555 -1.071 8.519 1.00 86.12 96 ILE A CA 1
ATOM 733 C C . ILE A 1 96 ? 1.674 -0.219 7.249 1.00 86.12 96 ILE A C 1
ATOM 735 O O . ILE A 1 96 ? 2.695 -0.272 6.567 1.00 86.12 96 ILE A O 1
ATOM 739 N N . LEU A 1 97 ? 0.674 0.609 6.948 1.00 81.19 97 LEU A N 1
ATOM 740 C CA . LEU A 1 97 ? 0.677 1.491 5.779 1.00 81.19 97 LEU A CA 1
ATOM 741 C C . LEU A 1 97 ? 1.739 2.596 5.914 1.00 81.19 97 LEU A C 1
ATOM 743 O O . LEU A 1 97 ? 2.510 2.843 4.988 1.00 81.19 97 LEU A O 1
ATOM 747 N N . LEU A 1 98 ? 1.862 3.201 7.098 1.00 86.69 98 LEU A N 1
ATOM 748 C CA . LEU A 1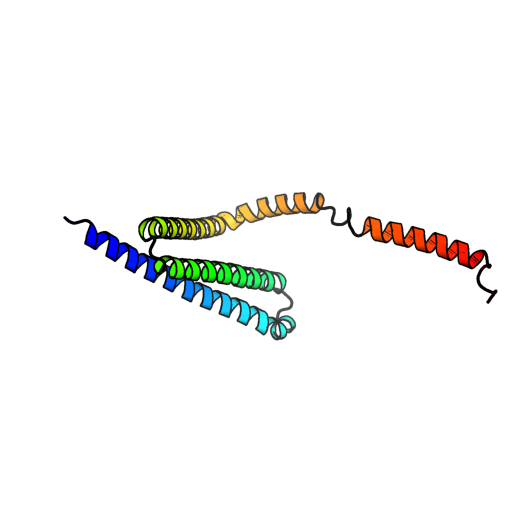 98 ? 2.947 4.142 7.399 1.00 86.69 98 LEU A CA 1
ATOM 749 C C . LEU A 1 98 ? 4.323 3.469 7.312 1.00 86.69 98 LEU A C 1
ATOM 751 O O . LEU A 1 98 ? 5.257 4.051 6.760 1.00 86.69 98 LEU A O 1
ATOM 755 N N . ALA A 1 99 ? 4.440 2.230 7.795 1.00 87.06 99 ALA A N 1
ATOM 756 C CA . ALA A 1 99 ? 5.661 1.444 7.672 1.00 87.06 99 ALA A CA 1
ATOM 757 C C . ALA A 1 99 ? 5.998 1.132 6.204 1.00 87.06 99 ALA A C 1
AT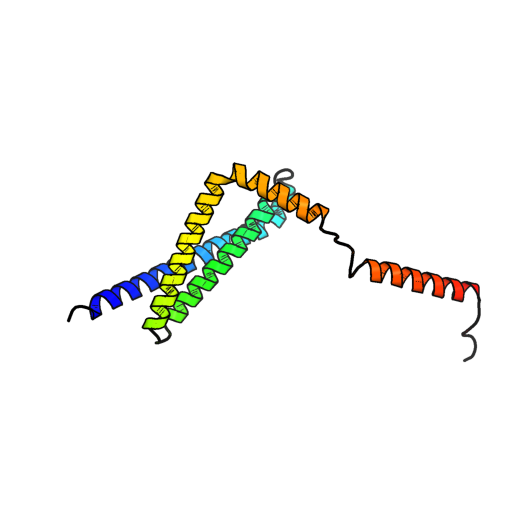OM 759 O O . ALA A 1 99 ? 7.164 1.206 5.828 1.00 87.06 99 ALA A O 1
ATOM 760 N N . GLN A 1 100 ? 5.006 0.859 5.350 1.00 78.19 100 GLN A N 1
ATOM 761 C CA . GLN A 1 100 ? 5.207 0.683 3.906 1.00 78.19 100 GLN A CA 1
ATOM 762 C C . GLN A 1 100 ? 5.686 1.968 3.227 1.00 78.19 100 GLN A C 1
ATOM 764 O O . GLN A 1 100 ? 6.586 1.906 2.392 1.00 78.19 100 GLN A O 1
ATOM 769 N N . ILE A 1 101 ? 5.145 3.135 3.599 1.00 86.38 101 ILE A N 1
ATOM 770 C CA . ILE A 1 101 ? 5.624 4.428 3.084 1.00 86.38 101 ILE A CA 1
ATOM 771 C C . ILE A 1 101 ? 7.075 4.658 3.522 1.00 86.38 101 ILE A C 1
ATOM 773 O O . ILE A 1 101 ? 7.921 4.983 2.689 1.00 86.38 101 ILE A O 1
ATOM 777 N N . ALA A 1 102 ? 7.387 4.432 4.801 1.00 90.38 102 ALA A N 1
ATOM 778 C CA . ALA A 1 102 ? 8.745 4.553 5.325 1.00 90.38 102 ALA A CA 1
ATOM 779 C C . ALA A 1 102 ? 9.717 3.590 4.624 1.00 90.38 102 ALA A C 1
ATOM 781 O O . ALA A 1 102 ? 10.797 4.005 4.209 1.00 90.38 102 ALA A O 1
ATOM 782 N N . ALA A 1 103 ? 9.312 2.335 4.414 1.00 86.31 103 ALA A N 1
ATOM 783 C CA . ALA A 1 103 ? 10.080 1.352 3.660 1.00 86.31 103 ALA A CA 1
ATOM 784 C C . ALA A 1 103 ? 10.271 1.783 2.198 1.00 86.31 103 ALA A C 1
ATOM 786 O O . ALA A 1 103 ? 11.371 1.664 1.671 1.00 86.31 103 ALA A O 1
ATOM 787 N N . GLY A 1 104 ? 9.247 2.343 1.549 1.00 85.75 104 GLY A N 1
ATOM 788 C CA . GLY A 1 104 ? 9.337 2.869 0.186 1.00 85.75 104 GLY A CA 1
ATOM 789 C C . GLY A 1 104 ? 10.323 4.033 0.058 1.00 85.75 104 GLY A C 1
ATOM 790 O O . GLY A 1 104 ? 11.117 4.068 -0.885 1.00 85.75 104 GLY A O 1
ATOM 791 N N . VAL A 1 105 ? 10.325 4.954 1.027 1.00 91.19 105 VAL A N 1
ATOM 792 C CA . VAL A 1 105 ? 11.302 6.052 1.109 1.00 91.19 105 VAL A CA 1
ATOM 793 C C . VAL A 1 105 ? 12.705 5.509 1.368 1.00 91.19 105 VAL A C 1
ATOM 795 O O . VAL A 1 105 ? 13.648 5.916 0.691 1.00 91.19 105 VAL A O 1
ATOM 798 N N . LEU A 1 106 ? 12.849 4.550 2.286 1.00 88.88 106 LEU A N 1
ATOM 799 C CA . LEU A 1 106 ? 14.124 3.897 2.572 1.00 88.88 106 LEU A CA 1
ATOM 800 C C . LEU A 1 106 ? 14.671 3.220 1.310 1.00 88.88 106 LEU A C 1
ATOM 802 O O . LEU A 1 106 ? 15.788 3.503 0.887 1.00 88.88 106 LEU A O 1
ATOM 806 N N . ILE A 1 107 ? 13.853 2.420 0.627 1.00 86.38 107 ILE A N 1
ATOM 807 C CA . ILE A 1 107 ? 14.208 1.808 -0.654 1.00 86.38 107 ILE A CA 1
ATOM 808 C C . ILE A 1 107 ? 14.613 2.883 -1.657 1.00 86.38 107 ILE A C 1
ATOM 810 O O . ILE A 1 107 ? 15.613 2.698 -2.340 1.00 86.38 107 ILE A O 1
ATOM 814 N N . TYR A 1 108 ? 13.890 4.008 -1.735 1.00 88.12 108 TYR A N 1
ATOM 815 C CA . TYR A 1 108 ? 14.217 5.111 -2.638 1.00 88.12 108 TYR A CA 1
ATOM 816 C C . TYR A 1 108 ? 15.603 5.720 -2.378 1.00 88.12 108 TYR A C 1
ATOM 818 O O . TYR A 1 108 ? 16.371 5.906 -3.321 1.00 88.12 108 TYR A O 1
ATOM 826 N N . VAL A 1 109 ? 15.943 5.979 -1.116 1.00 91.00 109 VAL A N 1
ATOM 827 C CA . VAL A 1 109 ? 17.252 6.524 -0.723 1.00 91.00 109 VAL A CA 1
ATOM 828 C C . VAL A 1 109 ? 18.370 5.511 -0.984 1.00 91.00 109 VAL A C 1
ATOM 830 O O . VAL A 1 109 ? 19.427 5.865 -1.502 1.00 91.00 109 VAL A O 1
ATOM 833 N N . TYR A 1 110 ? 18.124 4.233 -0.694 1.00 87.19 110 TYR A N 1
ATOM 834 C CA . TYR A 1 110 ? 19.116 3.167 -0.817 1.00 87.19 110 TYR A CA 1
ATOM 835 C C . TYR A 1 110 ? 19.095 2.445 -2.173 1.00 87.19 110 TYR A C 1
ATOM 837 O O . TYR A 1 110 ? 19.802 1.447 -2.326 1.00 87.19 110 TYR A O 1
ATOM 845 N N . ARG A 1 111 ? 18.363 2.937 -3.192 1.00 83.12 111 ARG A N 1
ATOM 846 C CA . ARG A 1 111 ? 18.247 2.255 -4.504 1.00 83.12 111 ARG A CA 1
ATOM 847 C C . ARG A 1 111 ? 19.601 1.921 -5.117 1.00 83.12 111 ARG A C 1
ATOM 849 O O . ARG A 1 111 ? 19.717 0.885 -5.756 1.00 83.12 111 ARG A O 1
ATOM 856 N N . GLY A 1 112 ? 20.609 2.776 -4.932 1.00 80.44 112 GLY A N 1
ATOM 857 C CA . GLY A 1 112 ? 21.954 2.544 -5.463 1.00 80.44 112 GLY A CA 1
ATOM 858 C C . GLY A 1 112 ? 22.631 1.297 -4.886 1.00 80.44 112 GLY A C 1
ATOM 859 O O . GLY A 1 112 ? 23.273 0.570 -5.628 1.00 80.44 112 GLY A O 1
ATOM 860 N N . ARG A 1 113 ? 22.443 1.020 -3.589 1.00 76.75 113 ARG A N 1
ATOM 861 C CA . ARG A 1 113 ? 22.989 -0.170 -2.915 1.00 76.75 113 ARG A CA 1
ATOM 862 C C . ARG A 1 113 ? 22.098 -1.391 -3.124 1.00 76.75 113 ARG A C 1
ATOM 864 O O . ARG A 1 113 ? 22.594 -2.460 -3.446 1.00 76.75 113 ARG A O 1
ATOM 871 N N . LEU A 1 114 ? 20.780 -1.207 -3.026 1.00 77.12 114 LEU A N 1
ATOM 872 C CA . LEU A 1 114 ? 19.799 -2.275 -3.230 1.00 77.12 114 LEU A CA 1
ATOM 873 C C . LEU A 1 114 ? 19.855 -2.863 -4.640 1.00 77.12 114 LEU A C 1
ATOM 875 O O . LEU A 1 114 ? 19.654 -4.058 -4.795 1.00 77.12 114 LEU A O 1
ATOM 879 N N . LYS A 1 115 ? 20.133 -2.056 -5.672 1.00 76.31 115 LYS A N 1
ATOM 880 C CA . LYS A 1 115 ? 20.265 -2.569 -7.041 1.00 76.31 115 LYS A CA 1
ATOM 881 C C . LYS A 1 115 ? 21.399 -3.580 -7.180 1.00 76.31 115 LYS A C 1
ATOM 883 O O . LYS A 1 115 ? 21.207 -4.556 -7.891 1.00 76.31 115 LYS A O 1
ATOM 888 N N . THR A 1 116 ? 22.535 -3.354 -6.523 1.00 77.88 116 THR A N 1
ATOM 889 C CA . THR A 1 116 ? 23.686 -4.263 -6.588 1.00 77.88 116 THR A CA 1
ATOM 890 C C . THR A 1 116 ? 23.385 -5.562 -5.847 1.00 77.88 116 THR A C 1
ATOM 892 O O . THR A 1 116 ? 23.440 -6.622 -6.450 1.00 77.88 116 THR A O 1
ATOM 895 N N . GLU A 1 117 ? 22.913 -5.470 -4.602 1.00 79.31 117 GLU A N 1
ATOM 896 C CA . GLU A 1 117 ? 22.584 -6.644 -3.776 1.00 79.31 117 GLU A CA 1
ATOM 897 C C . GLU A 1 117 ? 21.461 -7.497 -4.388 1.00 79.31 117 GLU A C 1
ATOM 899 O O . GLU A 1 117 ? 21.554 -8.717 -4.458 1.00 79.31 117 GLU A O 1
ATOM 904 N N . VAL A 1 118 ? 20.390 -6.862 -4.884 1.00 78.88 118 VAL A N 1
ATOM 905 C CA . VAL A 1 118 ? 19.285 -7.578 -5.543 1.00 78.88 118 VAL A CA 1
ATOM 906 C C . VAL A 1 118 ? 19.737 -8.175 -6.872 1.00 78.88 118 VAL A C 1
ATOM 908 O O . VAL A 1 118 ? 19.258 -9.244 -7.232 1.00 78.88 118 VAL A O 1
ATOM 911 N N . SER A 1 119 ? 20.645 -7.516 -7.601 1.00 75.62 119 SER A N 1
ATOM 912 C CA . SER A 1 119 ? 21.220 -8.066 -8.832 1.00 75.62 119 SER A CA 1
ATOM 913 C C . SER A 1 119 ? 22.068 -9.299 -8.544 1.00 75.62 119 SER A C 1
ATOM 915 O O . SER A 1 119 ? 21.961 -10.268 -9.286 1.00 75.62 119 SER A O 1
ATOM 917 N N . ASP A 1 120 ? 22.855 -9.288 -7.470 1.00 77.44 120 ASP A N 1
ATOM 918 C CA . ASP A 1 120 ? 23.697 -10.420 -7.078 1.00 77.44 120 ASP A CA 1
ATOM 919 C C . ASP A 1 120 ? 22.845 -11.599 -6.592 1.00 77.44 120 ASP A C 1
ATOM 921 O O . ASP A 1 120 ? 23.010 -12.712 -7.084 1.00 77.44 120 ASP A O 1
ATOM 925 N N . ILE A 1 121 ? 21.841 -11.345 -5.744 1.00 77.44 121 ILE A N 1
ATOM 926 C CA . ILE A 1 121 ? 20.884 -12.368 -5.291 1.00 77.44 121 ILE A CA 1
ATOM 927 C C . ILE A 1 121 ? 20.061 -12.911 -6.465 1.00 77.44 121 ILE A C 1
ATOM 929 O O . ILE A 1 121 ? 19.811 -14.110 -6.547 1.00 77.44 121 ILE A O 1
ATOM 933 N N . ALA A 1 122 ? 19.634 -12.054 -7.397 1.00 76.38 122 ALA A N 1
ATOM 934 C CA . ALA A 1 122 ? 18.917 -12.487 -8.591 1.00 76.38 122 ALA A CA 1
ATOM 935 C C . ALA A 1 122 ? 19.822 -13.287 -9.534 1.00 76.38 122 ALA A C 1
ATOM 937 O O . ALA A 1 122 ? 19.358 -14.268 -10.101 1.00 76.38 122 ALA A O 1
ATOM 938 N N . HIS A 1 123 ? 21.094 -12.914 -9.695 1.00 75.00 123 HIS A N 1
ATOM 939 C CA . HIS A 1 123 ? 22.056 -13.690 -10.475 1.00 75.00 123 HIS A CA 1
ATOM 940 C C . HIS A 1 123 ? 22.321 -15.048 -9.840 1.00 75.00 123 HIS A C 1
ATOM 942 O O . HIS A 1 123 ? 22.334 -16.043 -10.554 1.00 75.00 123 HIS A O 1
ATOM 948 N N . GLU A 1 124 ? 22.478 -15.108 -8.522 1.00 73.06 124 GLU A N 1
ATOM 949 C CA . GLU A 1 124 ? 22.651 -16.357 -7.786 1.00 73.06 124 GLU A CA 1
ATOM 950 C C . GLU A 1 124 ? 21.403 -17.240 -7.905 1.00 73.06 124 GLU A C 1
ATOM 952 O O . GLU A 1 124 ? 21.511 -18.416 -8.248 1.00 73.06 124 GLU A O 1
ATOM 957 N N . LEU A 1 125 ? 20.208 -16.655 -7.751 1.00 73.50 125 LEU A N 1
ATOM 958 C CA . LEU A 1 125 ? 18.938 -17.340 -7.977 1.00 73.50 125 LEU A CA 1
ATOM 959 C C . LEU A 1 125 ? 18.795 -17.808 -9.417 1.00 73.50 125 LEU A C 1
ATOM 961 O O . LEU A 1 125 ? 18.355 -18.923 -9.591 1.00 73.50 125 LEU A O 1
ATOM 965 N N . ILE A 1 126 ? 19.155 -17.021 -10.434 1.00 70.88 126 ILE A N 1
ATOM 966 C CA . ILE A 1 126 ? 19.042 -17.399 -11.855 1.00 70.88 126 ILE A CA 1
ATOM 967 C C . ILE A 1 126 ? 20.077 -18.465 -12.232 1.00 70.88 126 ILE A C 1
ATOM 969 O O . ILE A 1 126 ? 19.756 -19.378 -12.985 1.00 70.88 126 ILE A O 1
ATOM 973 N N . VAL A 1 127 ? 21.299 -18.382 -11.699 1.00 70.06 127 VAL A N 1
ATOM 974 C CA . VAL A 1 127 ? 22.348 -19.396 -11.890 1.00 70.06 127 VAL A CA 1
ATOM 975 C C . VAL A 1 127 ? 21.950 -20.716 -11.224 1.00 70.06 127 VAL A C 1
ATOM 977 O O . VAL A 1 127 ? 22.235 -21.779 -11.773 1.00 70.06 127 VAL A O 1
ATOM 980 N N . HIS A 1 128 ? 21.240 -20.661 -10.093 1.00 63.12 128 HIS A N 1
ATOM 981 C CA . HIS A 1 128 ? 20.666 -21.837 -9.437 1.00 63.12 128 HIS A CA 1
ATOM 982 C C . HIS A 1 128 ? 19.227 -22.173 -9.855 1.00 63.12 128 HIS A C 1
ATOM 984 O O . HIS A 1 128 ? 18.705 -23.218 -9.460 1.00 63.12 128 HIS A O 1
ATOM 990 N N . TYR A 1 129 ? 18.583 -21.348 -10.680 1.00 54.19 129 TYR A N 1
ATOM 991 C CA . TYR A 1 129 ? 17.253 -21.608 -11.208 1.00 54.19 129 TYR A CA 1
ATOM 992 C C . TYR A 1 129 ? 17.427 -22.548 -12.388 1.00 54.19 129 TYR A C 1
ATOM 994 O O . TYR A 1 129 ? 17.820 -22.143 -13.478 1.00 54.19 129 TYR A O 1
ATOM 1002 N N . ASN A 1 130 ? 17.148 -23.826 -12.157 1.00 58.53 130 ASN A N 1
ATOM 1003 C CA . ASN A 1 130 ? 16.972 -24.813 -13.208 1.00 58.53 130 ASN A CA 1
ATOM 1004 C C . ASN A 1 130 ? 15.498 -24.767 -13.667 1.00 58.53 130 ASN A C 1
ATOM 1006 O O . ASN A 1 130 ? 14.661 -25.424 -13.049 1.00 58.53 130 ASN A O 1
ATOM 1010 N N . PRO A 1 131 ? 15.124 -24.023 -14.732 1.00 53.31 131 PRO A N 1
ATOM 1011 C CA . PRO A 1 131 ? 13.746 -23.988 -15.237 1.00 53.31 131 PRO A CA 1
ATOM 1012 C C . PRO A 1 131 ? 13.293 -25.309 -15.885 1.00 53.31 131 PRO A C 1
ATOM 1014 O O . PRO A 1 131 ? 12.186 -25.381 -16.416 1.00 53.31 131 PRO A O 1
ATOM 1017 N N . LYS A 1 132 ? 14.133 -26.352 -15.891 1.00 50.38 132 LYS A N 1
ATOM 1018 C CA . LYS A 1 132 ? 13.856 -27.643 -16.521 1.00 50.38 132 LYS A CA 1
ATOM 1019 C C . LYS A 1 132 ? 14.223 -28.809 -15.601 1.00 50.38 132 LYS A C 1
ATOM 1021 O O . LYS A 1 132 ? 15.186 -29.515 -15.903 1.00 50.38 132 LYS A O 1
ATOM 1026 N N . ASP A 1 133 ? 13.452 -29.070 -14.544 1.00 54.25 133 ASP A N 1
ATOM 1027 C CA . ASP A 1 133 ? 13.580 -30.377 -13.874 1.00 54.25 133 ASP A CA 1
ATOM 1028 C C . ASP A 1 133 ? 12.321 -31.232 -13.744 1.00 54.25 133 ASP A C 1
ATOM 1030 O O . ASP A 1 133 ? 12.456 -32.425 -13.966 1.00 54.25 133 ASP A O 1
ATOM 1034 N N . ASP A 1 134 ? 11.102 -30.703 -13.573 1.00 55.19 134 ASP A N 1
ATOM 1035 C CA . ASP A 1 134 ? 9.987 -31.634 -13.277 1.00 55.19 134 ASP A CA 1
ATOM 1036 C C . ASP A 1 134 ? 8.899 -31.798 -14.348 1.00 55.19 134 ASP A C 1
ATOM 1038 O O . ASP A 1 134 ? 8.185 -32.800 -14.315 1.00 55.19 134 ASP A O 1
ATOM 1042 N N . MET A 1 135 ? 8.747 -30.878 -15.316 1.00 51.47 135 MET A N 1
ATOM 1043 C CA . MET A 1 135 ? 7.597 -30.948 -16.245 1.00 51.47 135 MET A CA 1
ATOM 1044 C C . MET A 1 135 ? 7.935 -31.111 -17.733 1.00 51.47 135 MET A C 1
ATOM 1046 O O . MET A 1 135 ? 7.162 -31.737 -18.452 1.00 51.47 135 MET A O 1
ATOM 1050 N N . ASN A 1 136 ? 9.090 -30.621 -18.202 1.00 53.75 136 ASN A N 1
ATOM 1051 C CA . ASN A 1 136 ? 9.475 -30.762 -19.615 1.00 53.75 136 ASN A CA 1
ATOM 1052 C C . ASN A 1 136 ? 10.480 -31.887 -19.882 1.00 53.75 136 ASN A C 1
ATOM 1054 O O . ASN A 1 136 ? 10.381 -32.488 -20.943 1.00 53.75 136 ASN A O 1
ATOM 1058 N N . LYS A 1 137 ? 11.386 -32.225 -18.947 1.00 59.78 137 LYS A N 1
ATOM 1059 C CA . LYS A 1 137 ? 12.292 -33.377 -19.131 1.00 59.78 137 LYS A CA 1
ATOM 1060 C C . LYS A 1 137 ? 11.501 -34.679 -19.238 1.00 59.78 137 LYS A C 1
ATOM 1062 O O . LYS A 1 137 ? 11.669 -35.426 -20.185 1.00 59.78 137 LYS A O 1
ATOM 1067 N N . THR A 1 138 ? 10.539 -34.882 -18.342 1.00 61.47 138 THR A N 1
ATOM 1068 C CA . THR A 1 138 ? 9.633 -36.039 -18.345 1.00 61.47 138 THR A CA 1
ATOM 1069 C C . THR A 1 138 ? 8.823 -36.129 -19.632 1.00 61.47 138 THR A C 1
ATOM 1071 O O . THR A 1 138 ? 8.631 -37.223 -20.149 1.00 61.47 138 THR A O 1
ATOM 1074 N N . ALA A 1 139 ? 8.351 -35.000 -20.169 1.00 63.16 139 ALA A N 1
ATOM 1075 C CA . ALA A 1 139 ? 7.582 -34.977 -21.409 1.00 63.16 139 ALA A CA 1
ATOM 1076 C C . ALA A 1 139 ? 8.458 -35.218 -22.652 1.00 63.16 139 ALA A C 1
ATOM 1078 O O . ALA A 1 139 ? 8.046 -35.984 -23.519 1.00 63.16 139 ALA A O 1
ATOM 1079 N N . GLU A 1 140 ? 9.656 -34.621 -22.718 1.00 67.06 140 GLU A N 1
ATOM 1080 C CA . GLU A 1 140 ? 10.640 -34.838 -23.793 1.00 67.06 140 GLU A CA 1
ATOM 1081 C C . GLU A 1 140 ? 11.143 -36.301 -23.776 1.00 67.06 140 GLU A C 1
ATOM 1083 O O . GLU A 1 140 ? 11.040 -36.991 -24.791 1.00 67.06 140 GLU A O 1
ATOM 1088 N N . ASP A 1 141 ? 11.521 -36.835 -22.608 1.00 68.00 141 ASP A N 1
ATOM 1089 C CA . ASP A 1 141 ? 11.991 -38.221 -22.438 1.00 68.00 141 ASP A CA 1
ATOM 1090 C C . ASP A 1 141 ? 10.879 -39.257 -22.709 1.00 68.00 141 ASP A C 1
ATOM 1092 O O . ASP A 1 141 ? 11.120 -40.319 -23.291 1.00 68.00 141 ASP A O 1
ATOM 1096 N N . THR A 1 142 ? 9.628 -38.955 -22.330 1.00 73.56 142 THR A N 1
ATOM 1097 C CA . THR A 1 142 ? 8.475 -39.830 -22.621 1.00 73.56 142 THR A CA 1
ATOM 1098 C C . THR A 1 142 ? 8.108 -39.794 -24.104 1.00 73.56 142 THR A C 1
ATOM 1100 O O . THR A 1 142 ? 7.753 -40.831 -24.672 1.00 73.56 142 THR A O 1
ATOM 1103 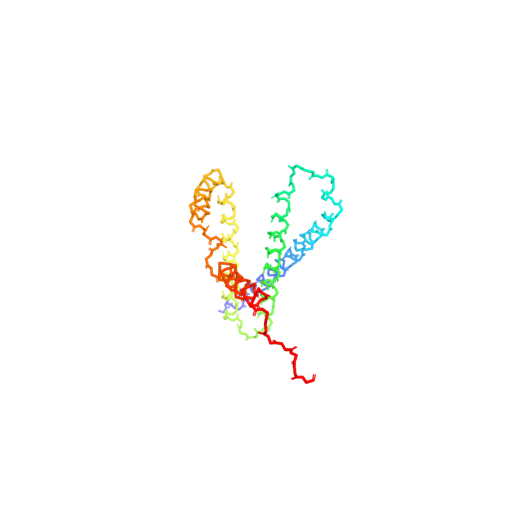N N . TRP A 1 143 ? 8.206 -38.629 -24.753 1.00 70.56 143 TRP A N 1
ATOM 1104 C CA . TRP A 1 143 ? 7.945 -38.499 -26.184 1.00 70.56 143 TRP A CA 1
ATOM 1105 C C . TRP A 1 143 ? 8.969 -39.286 -27.007 1.00 70.56 143 TRP A C 1
ATOM 1107 O O . TRP A 1 143 ? 8.570 -40.031 -27.902 1.00 70.56 143 TRP A O 1
ATOM 1117 N N . ASP A 1 144 ? 10.255 -39.232 -26.652 1.00 75.38 144 ASP A N 1
ATOM 1118 C CA . ASP A 1 144 ? 11.304 -40.006 -27.325 1.00 75.38 144 ASP A CA 1
ATOM 1119 C C . ASP A 1 144 ? 11.155 -41.520 -27.104 1.00 75.38 144 ASP A C 1
ATOM 1121 O O . ASP A 1 144 ? 11.342 -42.304 -28.041 1.00 75.38 144 ASP A O 1
ATOM 1125 N N . TYR A 1 145 ? 10.719 -41.954 -25.915 1.00 76.88 145 TYR A N 1
ATOM 1126 C CA . TYR A 1 145 ? 10.393 -43.360 -25.657 1.00 76.88 145 TYR A CA 1
ATOM 1127 C C . TYR A 1 145 ? 9.238 -43.858 -26.539 1.00 76.88 145 TYR A C 1
ATOM 1129 O O . TYR A 1 145 ? 9.342 -44.913 -27.177 1.00 76.88 145 TYR A O 1
ATOM 1137 N N . ILE A 1 146 ? 8.143 -43.092 -26.617 1.00 79.25 146 ILE A N 1
ATOM 1138 C CA . ILE A 1 146 ? 6.987 -43.431 -27.458 1.00 79.25 146 ILE A CA 1
ATOM 1139 C C . ILE A 1 146 ? 7.392 -43.410 -28.932 1.00 79.25 146 ILE A C 1
ATOM 1141 O O . ILE A 1 146 ? 7.085 -44.351 -29.665 1.00 79.25 146 ILE A O 1
ATOM 1145 N N . GLN A 1 147 ? 8.128 -42.389 -29.367 1.00 75.50 147 GLN A N 1
ATOM 1146 C CA . GLN A 1 147 ? 8.530 -42.226 -30.757 1.00 75.50 147 GLN A CA 1
ATOM 1147 C C . GLN A 1 147 ? 9.491 -43.333 -31.200 1.00 75.50 147 GLN A C 1
ATOM 1149 O O . GLN A 1 147 ? 9.344 -43.854 -32.308 1.00 75.50 147 GLN A O 1
ATOM 1154 N N . HIS A 1 148 ? 10.396 -43.785 -30.329 1.00 76.94 148 HIS A N 1
ATOM 1155 C CA . HIS A 1 148 ? 11.265 -44.930 -30.596 1.00 76.94 148 HIS A CA 1
ATOM 1156 C C . HIS A 1 148 ? 10.491 -46.260 -30.627 1.00 76.94 148 HIS A C 1
ATOM 1158 O O . HIS A 1 148 ? 10.798 -47.136 -31.438 1.00 76.94 148 HIS A O 1
ATOM 1164 N N . ASN A 1 149 ? 9.485 -46.463 -29.771 1.00 76.25 149 ASN A N 1
ATOM 1165 C CA . ASN A 1 149 ? 8.696 -47.701 -29.797 1.00 76.25 149 ASN A CA 1
ATOM 1166 C C . ASN A 1 149 ? 7.757 -47.762 -31.009 1.00 76.25 149 ASN A C 1
ATOM 1168 O O . ASN A 1 149 ? 7.666 -48.798 -31.666 1.00 76.25 149 ASN A O 1
ATOM 1172 N N . VAL A 1 150 ? 7.108 -46.648 -31.347 1.00 73.12 150 VAL A N 1
ATOM 1173 C CA . VAL A 1 150 ? 6.203 -46.543 -32.499 1.00 73.12 150 VAL A CA 1
ATOM 1174 C C . VAL A 1 150 ? 6.967 -46.683 -33.817 1.00 73.12 150 VAL A C 1
ATOM 1176 O O . VAL A 1 150 ? 6.522 -47.412 -34.702 1.00 73.12 150 VAL A O 1
ATOM 1179 N N . SER A 1 151 ? 8.150 -46.073 -33.946 1.00 70.44 151 SER A N 1
ATOM 1180 C CA . SER A 1 151 ? 9.000 -46.258 -35.132 1.00 70.44 151 SER A CA 1
ATOM 1181 C C . SER A 1 151 ? 9.527 -47.692 -35.250 1.00 70.44 151 SER A C 1
ATOM 1183 O O . SER A 1 151 ? 9.518 -48.248 -36.348 1.00 70.44 151 SER A O 1
ATOM 1185 N N . ARG A 1 152 ? 9.876 -48.355 -34.135 1.00 63.94 152 ARG A N 1
ATOM 1186 C CA . ARG A 1 152 ? 10.247 -49.780 -34.157 1.00 63.94 152 ARG A CA 1
ATOM 1187 C C . ARG A 1 152 ? 9.086 -50.668 -34.626 1.00 63.94 152 ARG A C 1
ATOM 1189 O O . ARG A 1 152 ? 9.323 -51.580 -35.415 1.00 63.94 152 ARG A O 1
ATOM 1196 N N . LEU A 1 153 ? 7.854 -50.376 -34.196 1.00 64.12 153 LEU A N 1
ATOM 1197 C CA . LEU A 1 153 ? 6.633 -51.099 -34.584 1.00 64.12 153 LEU A CA 1
ATOM 1198 C C . LEU A 1 153 ? 6.229 -50.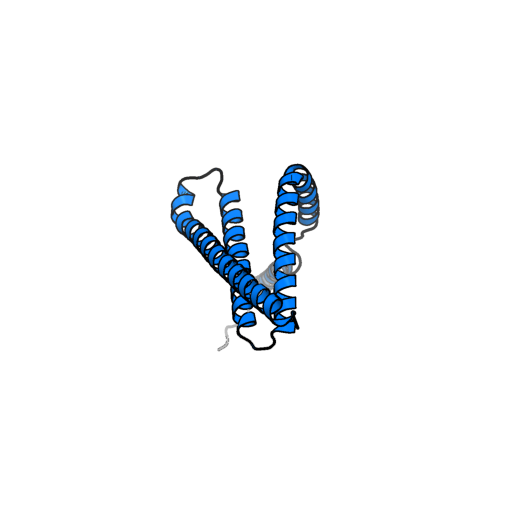859 -36.050 1.00 64.12 153 LEU A C 1
ATOM 1200 O O . LEU A 1 153 ? 5.767 -51.786 -36.712 1.00 64.12 153 LEU A O 1
ATOM 1204 N N . LEU A 1 154 ? 6.450 -49.656 -36.590 1.00 58.22 154 LEU A N 1
ATOM 1205 C CA . LEU A 1 154 ? 6.179 -49.348 -38.001 1.00 58.22 154 LEU A CA 1
ATOM 1206 C C . LEU A 1 154 ? 7.172 -50.023 -38.962 1.00 58.22 154 LEU A C 1
ATOM 1208 O O . LEU A 1 154 ? 6.775 -50.439 -40.047 1.00 58.22 154 LEU A O 1
ATOM 1212 N N . ILE A 1 155 ? 8.437 -50.199 -38.560 1.00 59.16 155 ILE A N 1
ATOM 1213 C CA . ILE A 1 155 ? 9.451 -50.904 -39.369 1.00 59.16 155 ILE A CA 1
ATOM 1214 C C . ILE A 1 155 ? 9.256 -52.437 -39.312 1.00 59.16 155 ILE A C 1
ATOM 1216 O O . ILE A 1 155 ? 9.643 -53.142 -40.241 1.00 59.16 155 ILE A O 1
ATOM 1220 N N . THR A 1 156 ? 8.600 -52.970 -38.269 1.00 57.22 156 THR A N 1
ATOM 1221 C CA . THR A 1 156 ? 8.306 -54.414 -38.100 1.00 57.22 156 THR A CA 1
ATOM 1222 C C . THR A 1 156 ? 6.895 -54.844 -38.525 1.00 57.22 156 THR A C 1
ATOM 1224 O O . THR A 1 156 ? 6.421 -55.888 -38.089 1.00 57.22 156 THR A O 1
ATOM 1227 N N . GLY A 1 157 ? 6.250 -54.082 -39.420 1.00 60.09 157 GLY A N 1
ATOM 1228 C CA . GLY A 1 157 ? 5.091 -54.469 -40.240 1.00 60.09 157 GLY A CA 1
ATOM 1229 C C . GLY A 1 157 ? 4.353 -55.768 -39.874 1.00 60.09 157 GLY A C 1
ATOM 1230 O O . GLY A 1 157 ? 4.548 -56.792 -40.524 1.00 60.09 157 GLY A O 1
ATOM 1231 N N . LYS A 1 158 ? 3.488 -55.703 -38.857 1.00 52.28 158 LYS A N 1
ATOM 1232 C CA . LYS A 1 158 ? 2.314 -56.563 -38.575 1.00 52.28 158 LYS A CA 1
ATOM 1233 C C . LYS A 1 158 ? 1.787 -56.086 -37.224 1.00 52.28 158 LYS A C 1
ATOM 1235 O O . LYS A 1 158 ? 2.515 -56.115 -36.245 1.00 52.28 158 LYS A O 1
ATOM 1240 N N . VAL A 1 159 ? 0.612 -55.484 -37.121 1.00 52.69 159 VAL A N 1
ATOM 1241 C CA . VAL A 1 159 ? -0.715 -56.107 -36.982 1.00 52.69 159 VAL A CA 1
ATOM 1242 C C . VAL A 1 159 ? -1.655 -54.893 -37.022 1.00 52.69 159 VAL A C 1
ATOM 1244 O O . VAL A 1 159 ? -1.434 -53.972 -36.253 1.00 52.69 159 VAL A O 1
ATOM 1247 N N . TYR A 1 160 ? -2.494 -54.696 -38.037 1.00 44.22 160 TYR A N 1
ATOM 1248 C CA . TYR A 1 160 ? -3.927 -54.995 -38.000 1.00 44.22 160 TYR A CA 1
ATOM 1249 C C . TYR A 1 160 ? -4.421 -55.126 -39.450 1.00 44.22 160 TYR A C 1
ATOM 1251 O O . TYR A 1 160 ? -4.737 -54.146 -40.114 1.00 44.22 160 TYR A O 1
ATOM 1259 N N . CYS A 1 161 ? -4.461 -56.358 -39.947 1.00 38.50 161 CYS A N 1
ATOM 1260 C CA . CYS A 1 161 ? -5.313 -56.759 -41.062 1.00 38.50 161 CYS A CA 1
ATOM 1261 C C . CYS A 1 161 ? -5.895 -58.118 -40.674 1.00 38.50 161 CYS A C 1
ATOM 1263 O O . CYS A 1 161 ? -5.347 -59.161 -41.020 1.00 38.50 161 CYS A O 1
ATOM 1265 N N . CYS A 1 162 ? -6.904 -58.082 -39.804 1.00 38.69 162 CYS A N 1
ATOM 1266 C CA . CYS A 1 162 ? -7.920 -59.122 -39.680 1.00 38.69 162 CYS A CA 1
ATOM 1267 C C . CYS A 1 162 ? -9.070 -58.561 -38.832 1.00 38.69 162 CYS A C 1
ATOM 1269 O O . CYS A 1 162 ? -9.056 -58.689 -37.609 1.00 38.69 162 CYS A O 1
ATOM 1271 N N . ILE A 1 163 ? -9.970 -57.834 -39.494 1.00 39.66 163 ILE A N 1
ATOM 1272 C CA . ILE A 1 163 ? -11.440 -57.853 -39.376 1.00 39.66 163 ILE A CA 1
ATOM 1273 C C . ILE A 1 163 ? -11.968 -57.048 -40.562 1.00 39.66 163 ILE A C 1
ATOM 1275 O O . ILE A 1 163 ? -11.421 -55.947 -40.802 1.00 39.66 163 ILE A O 1
#

Radius of gyration: 28.28 Å; chains: 1; bounding box: 44×71×74 Å

Sequence (163 aa):
MASGGCMKVIKYFLFLFNLLFFVIGAVILGFGVWVLVDKTSFVAILHNSSSYLWIGSYILITVGAVTMIIGFLGCIGAVNEVRCLLGLYSTFLLLILLAQIAAGVLIYVYRGRLKTEVSDIAHELIVHYNPKDDMNKTAEDTWDYIQHNVSRLLITGKVYCCI

Organism: Eleutherodactylus coqui (NCBI:txid57060)

Secondary structure (DSSP, 8-state):
--HHHHHHHHHHHHHHHHHHHHHHHHHHHHHHHHHHHHHHHHTTT-TTSHHHHHHHHHHHHHHHHHHHHHHHHHHHHHHSS-HHHHHHHHHHHHHHHHHHHHHHHHHHHTHHHHHHHHHHHHHHHHHH--S-SSSSHHHHHHHHHHHHHHHHHHHT--S----

Foldseek 3Di:
DPPVPVLVVLLVVLLVVLVVLLVVLVVLLVVLVVLVVCCVVCVVPCVDCVVVSVVVSVVSNVSSVVSNVSSVVLNVLSVDPPSPVSSVVSVVVVVVVVVVVVVVVVCVVCVVVCVVVVVVVVVVCVVVDPVDDDDVVCVVVVVVVVVVVVVVVVVVDDDDDDD

InterPro domains:
  IPR018499 Tetraspanin/Peripherin [PF00335] (10-149)
  IPR018499 Tetraspanin/Peripherin [PTHR19282] (11-162)
  IPR018503 Tetraspanin, conserved site [PS00421] (64-86)

pLDDT: mean 73.87, std 14.05, range [38.5, 95.62]